Protein AF-A0A6G3X2K2-F1 (afdb_monomer_lite)

Structure (mmCIF, N/CA/C/O backbone):
data_AF-A0A6G3X2K2-F1
#
_entry.id   AF-A0A6G3X2K2-F1
#
loop_
_atom_site.group_PDB
_atom_site.id
_atom_site.type_symbol
_atom_site.label_atom_id
_atom_site.label_alt_id
_atom_site.label_comp_id
_atom_site.label_asym_id
_atom_site.label_entity_id
_atom_site.label_seq_id
_atom_site.pdbx_PDB_ins_code
_atom_site.Cartn_x
_atom_site.Cartn_y
_atom_site.Cartn_z
_atom_site.occupancy
_atom_site.B_iso_or_equiv
_atom_site.auth_seq_id
_atom_site.auth_comp_id
_atom_site.auth_asym_id
_atom_site.auth_atom_id
_atom_site.pdbx_PDB_model_num
ATOM 1 N N . MET A 1 1 ? -31.025 17.398 -4.394 1.00 49.03 1 MET A N 1
ATOM 2 C CA . MET A 1 1 ? -30.328 16.276 -5.044 1.00 49.03 1 MET A CA 1
ATOM 3 C C . MET A 1 1 ? -30.374 16.537 -6.529 1.00 49.03 1 MET A C 1
ATOM 5 O O . MET A 1 1 ? -31.456 16.545 -7.095 1.00 49.03 1 MET A O 1
ATOM 9 N N . THR A 1 2 ? -29.249 16.910 -7.125 1.00 55.94 2 THR A N 1
ATOM 10 C CA . THR A 1 2 ? -29.117 16.876 -8.582 1.00 55.94 2 THR A CA 1
ATOM 11 C C . THR A 1 2 ? -29.124 15.408 -8.987 1.00 55.94 2 THR A C 1
ATOM 13 O O . THR A 1 2 ? -28.297 14.660 -8.470 1.00 55.94 2 THR A O 1
ATOM 16 N N . ASP A 1 3 ? -30.061 15.002 -9.847 1.00 74.44 3 ASP A N 1
ATOM 17 C CA . ASP A 1 3 ? -30.094 13.667 -10.455 1.00 74.44 3 ASP A CA 1
ATOM 18 C C . ASP A 1 3 ? -28.882 13.525 -11.383 1.00 74.44 3 ASP A C 1
ATOM 20 O O . ASP A 1 3 ? -28.954 13.735 -12.595 1.00 74.44 3 ASP A O 1
ATOM 24 N N . LEU A 1 4 ? -27.720 13.269 -10.785 1.00 85.88 4 LEU A N 1
ATOM 25 C CA . LEU A 1 4 ? -26.527 12.882 -11.515 1.00 85.88 4 LEU A CA 1
ATOM 26 C C . LEU A 1 4 ? -26.752 11.465 -12.057 1.00 85.88 4 LEU A C 1
ATOM 28 O O . LEU A 1 4 ? -27.358 10.638 -11.375 1.00 85.88 4 LEU A O 1
ATOM 32 N N . PRO A 1 5 ? -26.253 11.148 -13.261 1.00 91.94 5 PRO A N 1
ATOM 33 C CA . PRO A 1 5 ? -26.408 9.817 -13.844 1.00 91.94 5 PRO A CA 1
ATOM 34 C C . PRO A 1 5 ? -25.529 8.749 -13.162 1.00 91.94 5 PRO A C 1
ATOM 36 O O . PRO A 1 5 ? -25.413 7.641 -13.678 1.00 91.94 5 PRO A O 1
ATOM 39 N N . TYR A 1 6 ? -24.884 9.074 -12.038 1.00 90.06 6 TYR A N 1
ATOM 40 C CA . TYR A 1 6 ? -23.955 8.217 -11.308 1.00 90.06 6 TYR A CA 1
ATOM 41 C C . TYR A 1 6 ? -24.095 8.400 -9.792 1.00 90.06 6 TYR A C 1
ATOM 43 O O . TYR A 1 6 ? -24.530 9.448 -9.312 1.00 90.06 6 TYR A O 1
ATOM 51 N N . THR A 1 7 ? -23.701 7.365 -9.050 1.00 94.00 7 THR A N 1
ATOM 52 C CA . THR A 1 7 ? -23.642 7.334 -7.583 1.00 94.00 7 THR A CA 1
ATOM 53 C C . THR A 1 7 ? -22.190 7.390 -7.107 1.00 94.00 7 THR A C 1
ATOM 55 O O . THR A 1 7 ? -21.280 7.025 -7.853 1.00 94.00 7 THR A O 1
ATOM 58 N N . ASP A 1 8 ? -21.963 7.790 -5.853 1.00 92.94 8 ASP A N 1
ATOM 59 C CA . ASP A 1 8 ? -20.621 7.776 -5.247 1.00 92.94 8 ASP A CA 1
ATOM 60 C C . ASP A 1 8 ? -20.020 6.364 -5.225 1.00 92.94 8 ASP A C 1
ATOM 62 O O . ASP A 1 8 ? -18.838 6.184 -5.504 1.00 92.94 8 ASP A O 1
ATOM 66 N N . GLU A 1 9 ? -20.847 5.347 -4.973 1.00 92.56 9 GLU A N 1
ATOM 67 C CA . GLU A 1 9 ? -20.457 3.937 -5.076 1.00 92.56 9 GLU A CA 1
ATOM 68 C C . GLU A 1 9 ? -19.975 3.586 -6.492 1.00 92.56 9 GLU A C 1
ATOM 70 O O . GLU A 1 9 ? -18.924 2.971 -6.651 1.00 92.56 9 GLU A O 1
ATOM 75 N N . GLY A 1 10 ? -20.692 4.039 -7.528 1.00 93.25 10 GLY A N 1
ATOM 76 C CA . GLY A 1 10 ? -20.297 3.831 -8.921 1.00 93.25 10 GLY A CA 1
ATOM 77 C C . GLY A 1 10 ? -18.974 4.517 -9.272 1.00 93.25 10 GLY A C 1
ATOM 78 O O . GLY A 1 10 ? -18.152 3.935 -9.978 1.00 93.25 10 GLY A O 1
ATOM 79 N N . LEU A 1 11 ? -18.735 5.721 -8.742 1.00 95.69 11 LEU A N 1
ATOM 80 C CA . LEU A 1 11 ? -17.462 6.429 -8.909 1.00 95.69 11 LEU A CA 1
ATOM 81 C C . LEU A 1 11 ? -16.306 5.691 -8.224 1.00 95.69 11 LEU A C 1
ATOM 83 O O . LEU A 1 11 ? -15.246 5.537 -8.828 1.00 95.69 11 LEU A O 1
ATOM 87 N N . ARG A 1 12 ? -16.506 5.207 -6.992 1.00 96.12 12 ARG A N 1
ATOM 88 C CA . ARG A 1 12 ? -15.494 4.439 -6.246 1.00 96.12 12 ARG A CA 1
ATOM 89 C C . ARG 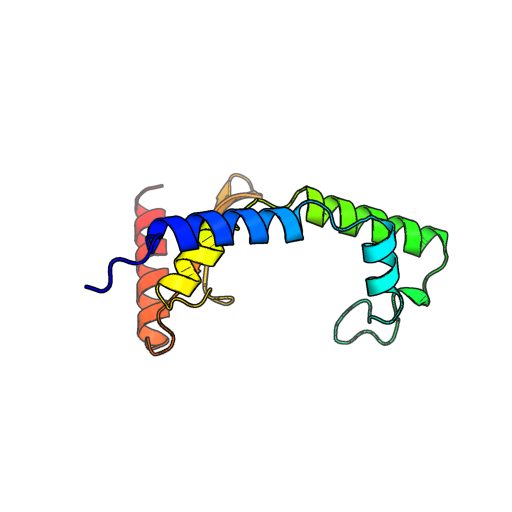A 1 12 ? -15.172 3.117 -6.946 1.00 96.12 12 ARG A C 1
ATOM 91 O O . ARG A 1 12 ? -14.000 2.796 -7.121 1.00 96.12 12 ARG A O 1
ATOM 98 N N . ALA A 1 13 ? -16.192 2.395 -7.409 1.00 93.81 13 ALA A N 1
ATOM 99 C CA . ALA A 1 13 ? -16.013 1.140 -8.136 1.00 93.81 13 ALA A CA 1
ATOM 100 C C . ALA A 1 13 ? -15.223 1.335 -9.442 1.00 93.81 13 ALA A C 1
ATOM 102 O O . ALA A 1 13 ? -14.296 0.576 -9.729 1.00 93.81 13 ALA A O 1
ATOM 103 N N . GLU A 1 14 ? -15.544 2.374 -10.219 1.00 96.19 14 GLU A N 1
ATOM 104 C CA . GLU A 1 14 ? -14.810 2.673 -11.452 1.00 96.19 14 GLU A CA 1
ATOM 105 C C . GLU A 1 14 ? -13.380 3.150 -11.161 1.00 96.19 14 GLU A C 1
ATOM 107 O O . GLU A 1 14 ? -12.448 2.719 -11.838 1.00 96.19 14 GLU A O 1
ATOM 112 N N . ALA A 1 15 ? -13.170 3.968 -10.126 1.00 93.69 15 ALA A N 1
ATOM 113 C CA . ALA A 1 15 ? -11.832 4.379 -9.706 1.00 93.69 15 ALA A CA 1
ATOM 114 C C . ALA A 1 15 ? -10.966 3.180 -9.286 1.00 93.69 15 ALA A C 1
ATOM 116 O O . ALA A 1 15 ? -9.815 3.089 -9.708 1.00 93.69 15 ALA A O 1
ATOM 117 N N . ALA A 1 16 ? -11.520 2.227 -8.531 1.00 93.81 16 ALA A N 1
ATOM 118 C CA . ALA A 1 16 ? -10.824 0.997 -8.154 1.00 93.81 16 ALA A CA 1
ATOM 119 C C . ALA A 1 16 ? -10.447 0.156 -9.382 1.00 93.81 16 ALA A C 1
ATOM 121 O O . ALA A 1 16 ? -9.319 -0.329 -9.476 1.00 93.81 16 ALA A O 1
ATOM 122 N N . ARG A 1 17 ? -11.361 0.031 -10.355 1.00 92.19 17 ARG A N 1
ATOM 123 C CA . ARG A 1 17 ? -11.099 -0.674 -11.617 1.00 92.19 17 ARG A CA 1
ATOM 124 C C . ARG A 1 17 ? -9.965 -0.019 -12.406 1.00 92.19 17 ARG A C 1
ATOM 126 O O . ARG A 1 17 ? -9.095 -0.722 -12.906 1.00 92.19 17 ARG A O 1
ATOM 133 N N . GLN A 1 18 ? -9.974 1.308 -12.520 1.00 91.38 18 GLN A N 1
ATOM 134 C CA . GLN A 1 18 ? -8.937 2.058 -13.232 1.00 91.38 18 GLN A CA 1
ATOM 135 C C . GLN A 1 18 ? -7.586 1.966 -12.519 1.00 91.38 18 GLN A C 1
ATOM 137 O O . GLN A 1 18 ? -6.581 1.700 -13.167 1.00 91.38 18 GLN A O 1
ATOM 142 N N . HIS A 1 19 ? -7.563 2.122 -11.192 1.00 89.50 19 HIS A N 1
ATOM 143 C CA . HIS A 1 19 ? -6.350 1.977 -10.387 1.00 89.50 19 HIS A CA 1
ATOM 144 C C . HIS A 1 19 ? -5.728 0.588 -10.565 1.00 89.50 19 HIS A C 1
ATOM 146 O O . HIS A 1 19 ? -4.542 0.492 -10.859 1.00 89.50 19 HIS A O 1
ATOM 152 N N . ARG A 1 20 ? -6.544 -0.472 -10.503 1.00 87.50 20 ARG A N 1
ATOM 153 C CA . ARG A 1 20 ? -6.112 -1.843 -10.794 1.00 87.50 20 ARG A CA 1
ATOM 154 C C . ARG A 1 20 ? -5.466 -1.944 -12.172 1.00 87.50 20 ARG A C 1
ATOM 156 O O . ARG A 1 20 ? -4.333 -2.399 -12.273 1.00 87.50 20 ARG A O 1
ATOM 163 N N . THR A 1 21 ? -6.151 -1.483 -13.221 1.00 85.56 21 THR A N 1
ATOM 164 C CA . THR A 1 21 ? -5.625 -1.541 -14.595 1.00 85.56 21 THR A CA 1
ATOM 165 C C . THR A 1 21 ? -4.297 -0.796 -14.741 1.00 85.56 21 THR A C 1
ATOM 167 O O . THR A 1 21 ? -3.420 -1.268 -15.454 1.00 85.56 21 THR A O 1
ATOM 170 N N . LEU A 1 22 ? -4.116 0.331 -14.046 1.00 80.38 22 LEU A N 1
ATOM 171 C CA . LEU A 1 22 ? -2.850 1.073 -14.040 1.00 80.38 22 LEU A CA 1
ATOM 172 C C . LEU A 1 22 ? -1.710 0.322 -13.330 1.00 80.38 22 LEU A C 1
ATOM 174 O O . LEU A 1 22 ? -0.549 0.625 -13.582 1.00 80.38 22 LEU A O 1
ATOM 178 N N . THR A 1 23 ? -2.027 -0.636 -12.456 1.00 79.00 23 THR A N 1
ATOM 179 C CA . THR A 1 23 ? -1.046 -1.436 -11.701 1.00 79.00 23 THR A CA 1
ATOM 180 C C . THR A 1 23 ? -0.825 -2.853 -12.241 1.00 79.00 23 THR A C 1
ATOM 182 O O . THR A 1 23 ? 0.173 -3.469 -11.888 1.00 79.00 23 THR A O 1
ATOM 185 N N . GLU A 1 24 ? -1.732 -3.380 -13.071 1.00 73.00 24 GLU A N 1
ATOM 186 C CA . GLU A 1 24 ? -1.706 -4.770 -13.565 1.00 73.00 24 GLU A CA 1
ATOM 187 C C . GLU A 1 24 ? -0.750 -5.008 -14.741 1.00 73.00 24 GLU A C 1
ATOM 189 O O . GLU A 1 24 ? -0.429 -6.160 -15.020 1.00 73.00 24 GLU A O 1
ATOM 194 N N . ASP A 1 25 ? -0.312 -3.959 -15.439 1.00 65.81 25 ASP A N 1
ATOM 195 C CA . ASP A 1 25 ? 0.548 -4.109 -16.620 1.00 65.81 25 ASP A CA 1
ATOM 196 C C . ASP A 1 25 ? 1.630 -3.020 -16.692 1.00 65.81 25 ASP A C 1
ATOM 198 O O . ASP A 1 25 ? 1.623 -2.180 -17.598 1.00 65.81 25 ASP A O 1
ATOM 202 N N . PRO A 1 26 ? 2.564 -2.970 -15.724 1.00 65.75 26 PRO A N 1
ATOM 203 C CA . PRO A 1 26 ? 3.815 -2.278 -15.960 1.00 65.75 26 PRO A CA 1
ATOM 204 C C . PRO A 1 26 ? 4.577 -3.114 -16.986 1.00 65.75 26 PRO A C 1
ATOM 206 O O . PRO A 1 26 ? 5.134 -4.164 -16.655 1.00 65.75 26 PRO A O 1
ATOM 209 N N . ASP A 1 27 ? 4.566 -2.685 -18.245 1.00 75.75 27 ASP A N 1
ATOM 210 C CA . ASP A 1 27 ? 5.292 -3.415 -19.271 1.00 75.75 27 ASP A CA 1
ATOM 211 C C . ASP A 1 27 ? 6.766 -3.560 -18.856 1.00 75.75 27 ASP A C 1
ATOM 213 O O . ASP A 1 27 ? 7.392 -2.659 -18.292 1.00 75.75 27 ASP A O 1
ATOM 217 N N . PHE A 1 28 ? 7.328 -4.753 -19.076 1.00 71.19 28 PHE A N 1
ATOM 218 C CA . PHE A 1 28 ? 8.701 -5.051 -18.659 1.00 71.19 28 PHE A CA 1
ATOM 219 C C . PHE A 1 28 ? 9.666 -3.966 -19.154 1.00 71.19 28 PHE A C 1
ATOM 221 O O . PHE A 1 28 ? 10.520 -3.512 -18.400 1.00 71.19 28 PHE A O 1
ATOM 228 N N . VAL A 1 29 ? 9.473 -3.502 -20.393 1.00 78.38 29 VAL A N 1
ATOM 229 C CA . VAL A 1 29 ? 10.257 -2.424 -21.005 1.00 78.38 29 VAL A CA 1
ATOM 230 C C . VAL A 1 29 ? 10.133 -1.117 -20.217 1.00 78.38 29 VAL A C 1
ATOM 232 O O . VAL A 1 29 ? 11.167 -0.549 -19.877 1.00 78.38 29 VAL A O 1
ATOM 235 N N . GLY A 1 30 ? 8.932 -0.675 -19.846 1.00 80.75 30 GLY A N 1
ATOM 236 C CA . GLY A 1 30 ? 8.716 0.554 -19.085 1.00 80.75 30 GLY A CA 1
ATOM 237 C C . GLY A 1 30 ? 9.218 0.484 -17.648 1.00 80.75 30 GLY A C 1
ATOM 238 O O . GLY A 1 30 ? 9.667 1.504 -17.128 1.00 80.75 30 GLY A O 1
ATOM 239 N N . VAL A 1 31 ? 9.239 -0.700 -17.018 1.00 82.94 31 VAL A N 1
ATOM 240 C CA . VAL A 1 31 ? 9.954 -0.893 -15.740 1.00 82.94 31 VAL A CA 1
ATOM 241 C C . VAL A 1 31 ? 11.441 -0.590 -15.925 1.00 82.94 31 VAL A C 1
ATOM 243 O O . VAL A 1 31 ? 12.014 0.159 -15.142 1.00 82.94 31 VAL A O 1
ATOM 246 N N . GLY A 1 32 ? 12.056 -1.119 -16.986 1.00 80.31 32 GLY A N 1
ATOM 247 C CA . GLY A 1 32 ? 13.455 -0.835 -17.309 1.00 80.31 32 GLY A CA 1
ATOM 248 C C . GLY A 1 32 ? 13.689 0.6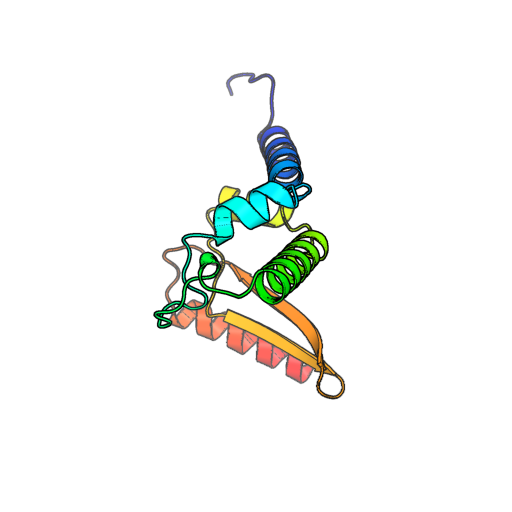44 -17.614 1.00 80.31 32 GLY A C 1
ATOM 249 O O . GLY A 1 32 ? 14.588 1.255 -17.053 1.00 80.31 32 GLY A O 1
ATOM 250 N N . GLU A 1 33 ? 12.866 1.262 -18.454 1.00 86.62 33 GLU A N 1
ATOM 251 C CA . GLU A 1 33 ? 13.026 2.682 -18.795 1.00 86.62 33 GLU A CA 1
ATOM 252 C C . GLU A 1 33 ? 12.937 3.601 -17.567 1.00 86.62 33 GLU A C 1
ATOM 254 O O . GLU A 1 33 ? 13.665 4.586 -17.494 1.00 86.62 33 GLU A O 1
ATOM 259 N N . GLN A 1 34 ? 12.104 3.266 -16.579 1.00 85.69 34 GLN A N 1
ATOM 260 C CA . GLN A 1 34 ? 11.981 4.036 -15.335 1.00 85.69 34 GLN A CA 1
ATOM 261 C C . GLN A 1 34 ? 13.111 3.770 -14.331 1.00 85.69 34 GLN A C 1
ATOM 263 O O . GLN A 1 34 ? 13.325 4.583 -13.439 1.00 85.69 34 GLN A O 1
ATOM 268 N N . MET A 1 35 ? 13.835 2.653 -14.449 1.00 91.81 35 MET A N 1
ATOM 269 C CA . MET A 1 35 ? 14.940 2.323 -13.545 1.00 91.81 35 MET A CA 1
ATOM 270 C C . MET A 1 35 ? 16.232 3.056 -13.898 1.00 91.81 35 MET A C 1
ATOM 272 O O . MET A 1 35 ? 16.988 3.401 -12.996 1.00 91.81 35 MET A O 1
ATOM 276 N N . VAL A 1 36 ? 16.518 3.247 -15.188 1.00 91.00 36 VAL A N 1
ATOM 277 C CA . VAL A 1 36 ? 17.875 3.535 -15.690 1.00 91.00 36 VAL A CA 1
ATOM 278 C C . VAL A 1 36 ? 18.567 4.724 -15.009 1.00 91.00 36 VAL A C 1
ATOM 280 O O . VAL A 1 36 ? 19.747 4.623 -14.669 1.00 91.00 36 VAL A O 1
ATOM 283 N N . ASP A 1 37 ? 17.826 5.801 -14.749 1.00 90.44 37 ASP A N 1
ATOM 284 C CA . ASP A 1 37 ? 18.344 7.049 -14.173 1.00 90.44 37 ASP A CA 1
ATOM 285 C C . ASP A 1 37 ? 18.161 7.138 -12.645 1.00 90.44 37 ASP A C 1
ATOM 287 O O . ASP A 1 37 ? 18.528 8.142 -12.030 1.00 90.44 37 ASP A O 1
ATOM 291 N N . GLU A 1 38 ? 17.602 6.099 -12.023 1.00 93.62 38 GLU A N 1
ATOM 292 C CA . GLU A 1 38 ? 17.315 6.064 -10.592 1.00 93.62 38 GLU A CA 1
ATOM 293 C C . GLU A 1 38 ? 18.465 5.444 -9.790 1.00 93.62 38 GLU A C 1
ATOM 295 O O . GLU A 1 38 ? 19.150 4.508 -10.221 1.00 93.62 38 GLU A O 1
ATOM 300 N N . ALA A 1 39 ? 18.653 5.946 -8.570 1.00 93.69 39 ALA A N 1
ATOM 301 C CA . ALA A 1 39 ? 19.621 5.390 -7.634 1.00 93.69 39 ALA A CA 1
ATOM 302 C C . ALA A 1 39 ? 19.156 4.017 -7.118 1.00 93.69 39 ALA A C 1
ATOM 304 O O . ALA A 1 39 ? 17.976 3.812 -6.825 1.00 93.69 39 ALA A O 1
ATOM 305 N N . ILE A 1 40 ? 20.093 3.080 -6.925 1.00 93.25 40 ILE A N 1
ATOM 306 C CA . ILE A 1 40 ? 19.777 1.734 -6.401 1.00 93.25 40 ILE A CA 1
ATOM 307 C C . ILE A 1 40 ? 19.180 1.800 -4.987 1.00 93.25 40 ILE A C 1
ATOM 309 O O . ILE A 1 40 ? 18.323 0.997 -4.616 1.00 93.25 40 ILE A O 1
ATOM 313 N N . ALA A 1 41 ? 19.635 2.759 -4.184 1.00 90.62 41 ALA A N 1
ATOM 314 C CA . ALA A 1 41 ? 19.088 3.062 -2.869 1.00 90.62 41 ALA A CA 1
ATOM 315 C C . ALA A 1 41 ? 19.235 4.567 -2.585 1.00 90.62 41 ALA A C 1
ATOM 317 O O . ALA A 1 41 ? 20.112 5.194 -3.180 1.00 90.62 41 ALA A O 1
ATOM 318 N N . PRO A 1 42 ? 18.452 5.144 -1.653 1.00 83.88 42 PRO A N 1
ATOM 319 C CA . PRO A 1 42 ? 18.432 6.591 -1.402 1.00 83.88 42 PRO A CA 1
ATOM 320 C C . PRO A 1 42 ? 19.803 7.229 -1.122 1.00 83.88 42 PRO A C 1
ATOM 322 O O . PRO A 1 42 ? 20.049 8.356 -1.536 1.00 83.88 42 PRO A O 1
ATOM 325 N N . ASP A 1 43 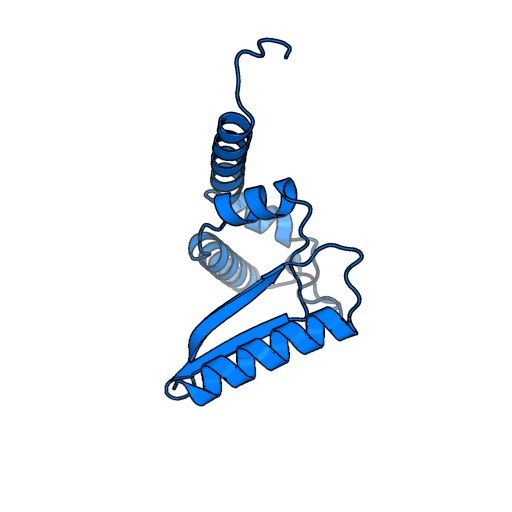? 20.706 6.492 -0.469 1.00 87.94 43 ASP A N 1
ATOM 326 C CA . ASP A 1 43 ? 22.063 6.951 -0.133 1.00 87.94 43 ASP A CA 1
ATOM 327 C C . ASP A 1 43 ? 23.149 6.316 -1.026 1.00 87.94 43 ASP A C 1
ATOM 329 O O . ASP A 1 43 ? 24.347 6.395 -0.734 1.00 87.94 43 ASP A O 1
ATOM 333 N N . CYS A 1 44 ? 22.750 5.632 -2.101 1.00 86.00 44 CYS A N 1
ATOM 334 C CA . CYS A 1 44 ? 23.670 5.000 -3.034 1.00 86.00 44 CYS A CA 1
ATOM 335 C C . CYS A 1 44 ? 24.046 5.973 -4.153 1.00 86.00 44 CYS A C 1
ATOM 337 O O . CYS A 1 44 ? 23.187 6.593 -4.767 1.00 86.00 44 CYS A O 1
ATOM 339 N N . VAL A 1 45 ? 25.342 6.069 -4.453 1.00 89.56 45 VAL A N 1
ATOM 340 C CA . VAL A 1 45 ? 25.834 6.843 -5.607 1.00 89.56 45 VAL A CA 1
ATOM 341 C C . VAL A 1 45 ? 25.643 6.075 -6.920 1.00 89.56 45 VAL A C 1
ATOM 343 O O . VAL A 1 45 ? 25.659 6.677 -7.986 1.00 89.56 45 VAL A O 1
ATOM 346 N N . GLN A 1 46 ? 25.494 4.750 -6.850 1.00 94.31 46 GLN A N 1
ATOM 347 C CA . GLN A 1 46 ? 25.347 3.895 -8.021 1.00 94.31 46 GLN A CA 1
ATOM 348 C C . GLN A 1 46 ? 23.902 3.928 -8.529 1.00 94.31 46 GLN A C 1
ATOM 350 O O . GLN A 1 46 ? 22.969 3.655 -7.764 1.00 94.31 46 GLN A O 1
ATOM 355 N N . MET A 1 47 ? 23.737 4.226 -9.817 1.00 94.81 47 MET A N 1
ATOM 356 C CA . MET A 1 47 ? 22.445 4.161 -10.498 1.00 94.81 47 MET A CA 1
ATOM 357 C C . MET A 1 47 ? 22.174 2.746 -11.002 1.00 94.81 47 MET A C 1
ATOM 359 O O . MET A 1 47 ? 23.104 1.956 -11.200 1.00 94.81 47 MET A O 1
ATOM 363 N N . TRP A 1 48 ? 20.910 2.414 -11.263 1.00 95.44 48 TRP A N 1
ATOM 364 C CA . TRP A 1 48 ? 20.584 1.141 -11.909 1.00 95.44 48 TRP A CA 1
ATOM 365 C C . TRP A 1 48 ? 21.241 1.029 -13.287 1.00 95.44 48 TRP A C 1
ATOM 367 O O . TRP A 1 48 ? 21.815 -0.013 -13.589 1.00 95.44 48 TRP A O 1
ATOM 377 N N . GLY A 1 49 ? 21.237 2.102 -14.087 1.00 93.12 49 GLY A N 1
ATOM 378 C CA . GLY A 1 49 ? 21.854 2.127 -15.418 1.00 93.12 49 GLY A CA 1
ATOM 379 C C . GLY A 1 49 ? 23.378 1.951 -15.434 1.00 93.12 49 GLY A C 1
ATOM 380 O O . GLY A 1 49 ? 23.943 1.668 -16.488 1.00 93.12 49 GLY A O 1
ATOM 381 N N . ASP A 1 50 ? 24.046 2.071 -14.280 1.00 95.00 50 ASP A N 1
ATOM 382 C CA . ASP A 1 50 ? 25.490 1.834 -14.146 1.00 95.00 50 ASP A CA 1
ATOM 383 C C . ASP A 1 50 ? 25.838 0.347 -13.945 1.00 95.00 50 ASP A C 1
ATOM 385 O O . ASP A 1 50 ? 27.018 -0.019 -13.888 1.00 95.00 50 ASP A O 1
ATOM 389 N N . LEU A 1 51 ? 24.837 -0.522 -13.773 1.00 95.06 51 LEU A N 1
ATOM 390 C CA . LEU A 1 51 ? 25.054 -1.955 -13.609 1.00 95.06 51 LEU A CA 1
ATOM 391 C C . LEU A 1 51 ? 25.478 -2.615 -14.931 1.00 95.06 51 LEU A C 1
ATOM 393 O O . LEU A 1 51 ? 25.071 -2.182 -16.010 1.00 95.06 51 LEU A O 1
ATOM 397 N N . PRO A 1 52 ? 26.260 -3.709 -14.874 1.00 96.44 52 PRO A N 1
ATOM 398 C CA . PRO A 1 52 ? 26.422 -4.595 -16.021 1.00 96.44 52 PRO A CA 1
ATOM 399 C C . PRO A 1 52 ? 25.061 -5.053 -16.567 1.00 96.44 52 PRO A C 1
ATOM 401 O O . PRO A 1 52 ? 24.149 -5.318 -15.789 1.00 96.44 52 PRO A O 1
ATOM 404 N N . GLU A 1 53 ? 24.949 -5.204 -17.889 1.00 94.19 53 GLU A N 1
ATOM 405 C CA . GLU A 1 53 ? 23.697 -5.565 -18.584 1.00 94.19 53 GLU A CA 1
ATOM 406 C C . GLU A 1 53 ? 23.011 -6.801 -17.970 1.00 94.19 53 GLU A C 1
ATOM 408 O O . GLU A 1 53 ? 21.826 -6.759 -17.656 1.00 94.19 53 GLU A O 1
ATOM 413 N N . ASP A 1 54 ? 23.772 -7.863 -17.681 1.00 96.00 54 ASP A N 1
ATOM 414 C CA . ASP A 1 54 ? 23.239 -9.083 -17.054 1.00 96.00 54 ASP A CA 1
ATOM 415 C C . ASP A 1 54 ? 22.669 -8.839 -15.638 1.00 96.00 54 ASP A C 1
ATOM 417 O O . ASP A 1 54 ? 21.658 -9.440 -15.248 1.00 96.00 54 ASP A O 1
ATOM 421 N N . ASP A 1 55 ? 23.310 -7.964 -14.854 1.00 95.50 55 ASP A N 1
ATOM 422 C CA . ASP A 1 55 ? 22.874 -7.613 -13.497 1.00 95.50 55 ASP A CA 1
ATOM 423 C C . ASP A 1 55 ? 21.632 -6.714 -13.543 1.00 95.50 55 ASP A C 1
ATOM 425 O O . ASP A 1 55 ? 20.695 -6.911 -12.761 1.00 95.50 55 ASP A O 1
ATOM 429 N N . TYR A 1 56 ? 21.600 -5.777 -14.493 1.00 94.81 56 TYR A N 1
ATOM 430 C CA . TYR A 1 56 ? 20.463 -4.905 -14.763 1.00 94.81 56 TYR A CA 1
ATOM 431 C C . TYR A 1 56 ? 19.217 -5.703 -15.164 1.00 94.81 56 TYR A C 1
ATOM 433 O O . TYR A 1 56 ? 18.182 -5.606 -14.501 1.00 94.81 56 TYR A O 1
ATOM 441 N N . ASP A 1 57 ? 19.337 -6.575 -16.167 1.00 92.94 57 ASP A N 1
ATOM 442 C CA . ASP A 1 57 ? 18.254 -7.446 -16.638 1.00 92.94 57 ASP A CA 1
ATOM 443 C C . ASP A 1 57 ? 17.716 -8.339 -15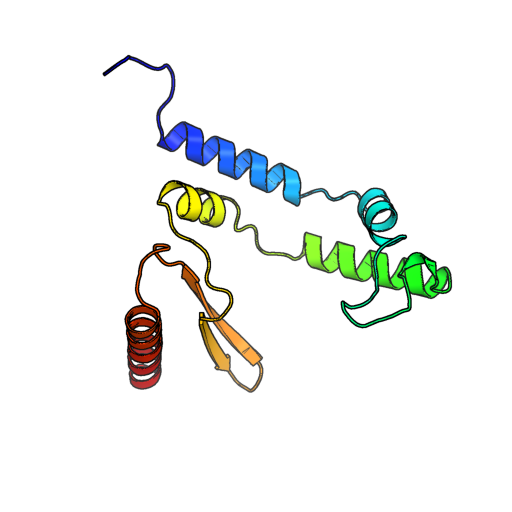.514 1.00 92.94 57 ASP A C 1
ATOM 445 O O . ASP A 1 57 ? 16.509 -8.578 -15.381 1.00 92.94 57 ASP A O 1
ATOM 449 N N . THR A 1 58 ? 18.619 -8.847 -14.673 1.00 95.06 58 THR A N 1
ATOM 450 C CA . THR A 1 58 ? 18.253 -9.663 -13.514 1.00 95.06 58 THR A CA 1
ATOM 451 C C . THR A 1 58 ? 17.474 -8.849 -12.481 1.00 95.06 58 THR A C 1
ATOM 453 O O . THR A 1 58 ? 16.492 -9.352 -11.924 1.00 95.06 58 THR A O 1
ATOM 456 N N . ALA A 1 59 ? 17.890 -7.612 -12.206 1.00 94.31 59 ALA A N 1
ATOM 457 C CA . ALA A 1 59 ? 17.189 -6.718 -11.291 1.00 94.31 59 ALA A CA 1
ATOM 458 C C . ALA A 1 59 ? 15.804 -6.336 -11.829 1.00 94.31 59 ALA A C 1
ATOM 460 O O . ALA A 1 59 ? 14.815 -6.496 -11.115 1.00 94.31 59 ALA A O 1
ATOM 461 N N . GLN A 1 60 ? 15.717 -5.936 -13.098 1.00 93.25 60 GLN A N 1
ATOM 462 C CA . GLN A 1 60 ? 14.471 -5.566 -13.768 1.00 93.25 60 GLN A CA 1
ATOM 463 C C . GLN A 1 60 ? 13.439 -6.696 -13.710 1.00 93.25 60 GLN A C 1
ATOM 465 O O . GLN A 1 60 ? 12.289 -6.461 -13.343 1.00 93.25 60 GLN A O 1
ATOM 470 N N . ARG A 1 61 ? 13.846 -7.945 -13.984 1.00 91.69 61 ARG A N 1
ATOM 471 C CA . ARG A 1 61 ? 12.956 -9.116 -13.861 1.00 91.69 61 ARG A CA 1
ATOM 472 C C . ARG A 1 61 ? 12.448 -9.304 -12.439 1.00 91.69 61 ARG A C 1
ATOM 474 O O . ARG A 1 61 ? 11.255 -9.490 -12.248 1.00 91.69 61 ARG A O 1
ATOM 481 N N . LYS A 1 62 ? 13.327 -9.208 -11.438 1.00 93.81 62 LYS A N 1
ATOM 482 C CA . LYS A 1 62 ? 12.925 -9.343 -10.029 1.00 93.81 62 LYS A CA 1
ATOM 483 C C . LYS A 1 62 ? 11.950 -8.250 -9.603 1.00 93.81 62 LYS A C 1
ATOM 485 O O . LYS A 1 62 ? 11.005 -8.542 -8.881 1.00 93.81 62 LYS A O 1
ATOM 490 N N . ILE A 1 63 ? 12.173 -7.010 -10.032 1.00 91.75 63 ILE A N 1
ATOM 491 C CA . ILE A 1 63 ? 11.281 -5.884 -9.730 1.00 91.75 63 ILE A CA 1
ATOM 492 C C . ILE A 1 63 ? 9.929 -6.086 -10.414 1.00 91.75 63 ILE A C 1
ATOM 494 O O . ILE A 1 63 ? 8.894 -5.990 -9.762 1.00 91.75 63 ILE A O 1
ATOM 498 N N . HIS A 1 64 ? 9.929 -6.453 -11.693 1.00 88.31 64 HIS A N 1
ATOM 499 C CA . HIS A 1 64 ? 8.713 -6.787 -12.428 1.00 88.31 64 HIS A CA 1
ATOM 500 C C . HIS A 1 64 ? 7.935 -7.945 -11.773 1.00 88.31 64 HIS A C 1
ATOM 502 O O . HIS A 1 64 ? 6.717 -7.868 -11.626 1.00 88.31 64 HIS A O 1
ATOM 508 N N . ASP A 1 65 ? 8.620 -8.992 -11.305 1.00 89.00 65 ASP A N 1
ATOM 509 C CA . ASP A 1 65 ? 7.994 -10.110 -10.590 1.00 89.00 65 ASP A CA 1
ATOM 510 C C . ASP A 1 65 ? 7.402 -9.677 -9.238 1.00 89.00 65 ASP A C 1
ATOM 512 O O . ASP A 1 65 ? 6.326 -10.141 -8.861 1.00 89.00 65 ASP A O 1
ATOM 516 N N . LEU A 1 66 ? 8.067 -8.766 -8.515 1.00 91.19 66 LEU A N 1
ATOM 517 C CA . LEU A 1 66 ? 7.534 -8.187 -7.277 1.00 91.19 66 LEU A CA 1
ATOM 518 C C . LEU A 1 66 ? 6.254 -7.386 -7.530 1.00 91.19 66 LEU A C 1
ATOM 520 O O . LEU A 1 66 ? 5.320 -7.491 -6.737 1.00 91.19 66 LEU A O 1
ATOM 524 N N . ILE A 1 67 ? 6.197 -6.616 -8.620 1.00 87.19 67 ILE A N 1
ATOM 525 C CA . ILE A 1 67 ? 5.006 -5.833 -8.965 1.00 87.19 67 ILE A CA 1
ATOM 526 C C . ILE A 1 67 ? 3.853 -6.760 -9.367 1.00 87.19 67 ILE A C 1
ATOM 528 O O . ILE A 1 67 ? 2.762 -6.642 -8.818 1.00 87.19 67 ILE A O 1
ATOM 532 N N . ASN A 1 68 ? 4.101 -7.746 -10.234 1.00 84.94 68 ASN A N 1
ATOM 533 C CA . ASN A 1 68 ? 3.076 -8.717 -10.638 1.00 84.94 68 ASN A CA 1
ATOM 534 C C . ASN A 1 68 ? 2.585 -9.604 -9.486 1.00 84.94 68 ASN A C 1
ATOM 536 O O . ASN A 1 68 ? 1.455 -10.089 -9.506 1.00 84.94 68 ASN A O 1
ATOM 540 N N . GLY A 1 69 ? 3.441 -9.858 -8.495 1.00 85.56 69 GLY A N 1
ATOM 541 C CA . GLY A 1 69 ? 3.093 -10.619 -7.299 1.00 85.56 69 GLY A CA 1
ATOM 542 C C . GLY A 1 69 ? 2.405 -9.796 -6.207 1.00 85.56 69 GLY A C 1
ATOM 543 O O . GLY A 1 69 ? 1.980 -10.374 -5.203 1.00 85.56 69 GLY A O 1
ATOM 544 N N . ALA A 1 70 ? 2.314 -8.471 -6.355 1.00 88.94 70 ALA A N 1
ATOM 545 C CA . ALA A 1 70 ? 1.694 -7.611 -5.359 1.00 88.94 70 ALA A CA 1
ATOM 546 C C . ALA A 1 70 ? 0.186 -7.886 -5.253 1.00 88.94 70 ALA A C 1
ATOM 548 O O . ALA A 1 70 ? -0.501 -8.157 -6.236 1.00 88.94 70 ALA A O 1
ATOM 549 N N . ALA A 1 71 ? -0.346 -7.816 -4.031 1.00 89.06 71 ALA A N 1
ATOM 550 C CA . ALA A 1 71 ? -1.779 -7.955 -3.817 1.00 89.06 71 ALA A CA 1
ATOM 551 C C . ALA A 1 71 ? -2.523 -6.761 -4.431 1.00 89.06 71 ALA A C 1
ATOM 553 O O . ALA A 1 71 ? -2.163 -5.610 -4.177 1.00 89.06 71 ALA A O 1
ATOM 554 N N . ASP A 1 72 ? -3.602 -7.029 -5.169 1.00 91.00 72 ASP A N 1
ATOM 555 C CA . ASP A 1 72 ? -4.502 -5.970 -5.614 1.00 91.00 72 ASP A CA 1
ATOM 556 C C . ASP A 1 72 ? -5.257 -5.386 -4.414 1.00 91.00 72 ASP A C 1
ATOM 558 O O . ASP A 1 72 ? -6.196 -5.979 -3.880 1.00 91.00 72 ASP A O 1
ATOM 562 N N . VAL A 1 73 ? -4.827 -4.198 -3.999 1.00 91.75 73 VAL A N 1
ATOM 563 C CA . VAL A 1 73 ? -5.449 -3.403 -2.936 1.00 91.75 73 VAL A CA 1
ATOM 564 C C . VAL A 1 73 ? -6.169 -2.173 -3.488 1.00 91.75 73 VAL A C 1
ATOM 566 O O . VAL A 1 73 ? -6.495 -1.268 -2.724 1.00 91.75 73 VAL A O 1
ATOM 569 N N . SER A 1 74 ? -6.436 -2.114 -4.795 1.00 92.75 74 SER A N 1
ATOM 570 C CA . SER A 1 74 ? -6.952 -0.913 -5.470 1.00 92.75 74 SER A CA 1
ATOM 571 C C . SER A 1 74 ? -8.282 -0.430 -4.894 1.00 92.75 74 SER A C 1
ATOM 573 O O . SER A 1 74 ? -8.450 0.757 -4.628 1.00 92.75 74 SER A O 1
ATOM 575 N N . GLU A 1 75 ? -9.219 -1.347 -4.639 1.00 93.62 75 GLU A N 1
ATOM 576 C CA . GLU A 1 75 ? -10.497 -1.009 -4.001 1.00 93.62 75 GLU A CA 1
ATOM 577 C C . GLU A 1 75 ? -10.294 -0.460 -2.586 1.00 93.62 75 GLU A C 1
ATOM 579 O O . GLU A 1 75 ? -10.901 0.544 -2.210 1.00 93.62 75 GLU A O 1
ATOM 584 N N . TRP A 1 76 ? -9.403 -1.080 -1.810 1.00 93.19 76 TRP A N 1
ATOM 585 C CA . TRP A 1 76 ? -9.117 -0.632 -0.453 1.00 93.19 76 TRP A CA 1
ATOM 586 C C . TRP A 1 76 ? -8.463 0.752 -0.447 1.00 93.19 76 TRP A C 1
ATOM 588 O O . TRP A 1 76 ? -8.922 1.635 0.274 1.00 93.19 76 TRP A O 1
ATOM 598 N N . ALA A 1 77 ? -7.461 0.974 -1.298 1.00 92.88 77 ALA A N 1
ATOM 599 C CA . ALA A 1 77 ? -6.771 2.252 -1.439 1.00 92.88 77 ALA A CA 1
ATOM 600 C C . ALA A 1 77 ? -7.729 3.385 -1.845 1.00 92.88 77 ALA A C 1
ATOM 602 O O . ALA A 1 77 ? -7.706 4.460 -1.242 1.00 92.88 77 ALA A O 1
ATOM 603 N N . VAL A 1 78 ? -8.615 3.132 -2.815 1.00 95.44 78 VAL A N 1
ATOM 604 C CA . VAL A 1 78 ? -9.626 4.108 -3.251 1.00 95.44 78 VAL A CA 1
ATOM 605 C C . VAL A 1 78 ? -10.613 4.420 -2.131 1.00 95.44 78 VAL A C 1
ATOM 607 O O . VAL A 1 78 ? -10.903 5.592 -1.891 1.00 95.44 78 VAL A O 1
ATOM 610 N N . ASN A 1 79 ? -11.108 3.403 -1.423 1.00 95.56 79 ASN A N 1
ATOM 611 C CA . ASN A 1 79 ? -12.049 3.609 -0.325 1.00 95.56 79 ASN A CA 1
ATOM 612 C C . ASN A 1 79 ? -11.414 4.378 0.843 1.00 95.56 79 ASN A C 1
ATOM 614 O O . ASN A 1 79 ? -12.036 5.309 1.347 1.00 95.56 79 ASN A O 1
ATOM 618 N N . LEU A 1 80 ? -10.164 4.073 1.215 1.00 94.81 80 LEU A N 1
ATOM 619 C CA . LEU A 1 80 ? -9.431 4.817 2.248 1.00 94.81 80 LEU A CA 1
ATOM 620 C C . LEU A 1 80 ? -9.334 6.309 1.910 1.00 94.81 80 LEU A C 1
ATOM 622 O O . LEU A 1 80 ? -9.700 7.150 2.731 1.00 94.81 80 LEU A O 1
ATOM 626 N N . GLY A 1 81 ? -8.900 6.639 0.690 1.00 93.88 81 GLY A N 1
ATOM 627 C CA . GLY A 1 81 ? -8.794 8.030 0.248 1.00 93.88 81 GLY A CA 1
ATOM 628 C C . GLY A 1 81 ? -10.151 8.732 0.154 1.00 93.88 81 GLY A C 1
ATOM 629 O O . GLY A 1 81 ? -10.275 9.891 0.549 1.00 93.88 81 GLY A O 1
ATOM 630 N N . ALA A 1 82 ? -11.187 8.031 -0.316 1.00 94.88 82 ALA A N 1
ATOM 631 C CA . ALA A 1 82 ? -12.544 8.570 -0.404 1.00 94.88 82 ALA A CA 1
ATOM 632 C C . ALA A 1 82 ? -13.166 8.862 0.972 1.00 94.88 82 ALA A C 1
ATOM 634 O O . ALA A 1 82 ? -14.019 9.745 1.077 1.00 94.88 82 ALA A O 1
ATOM 635 N N . ASP A 1 83 ? -12.728 8.152 2.010 1.00 95.56 83 ASP A N 1
ATOM 636 C CA . ASP A 1 83 ? -13.139 8.371 3.397 1.00 95.56 83 ASP A CA 1
ATOM 637 C C . ASP A 1 83 ? -12.208 9.360 4.136 1.00 95.56 83 ASP A C 1
ATOM 639 O O . ASP A 1 83 ? -12.396 9.629 5.321 1.00 95.56 83 ASP A O 1
ATOM 643 N N . GLY A 1 84 ? -11.221 9.939 3.438 1.00 96.12 84 GLY A N 1
ATOM 644 C CA . GLY A 1 84 ? -10.286 10.928 3.983 1.00 96.12 84 GLY A CA 1
ATOM 645 C C . GLY A 1 84 ? -9.196 10.341 4.881 1.00 96.12 84 GLY A C 1
ATOM 646 O O . GLY A 1 84 ? -8.520 11.090 5.582 1.00 96.12 84 GLY A O 1
ATOM 647 N N . LEU A 1 85 ? -9.015 9.020 4.873 1.00 97.25 85 LEU A N 1
ATOM 648 C CA . LEU A 1 85 ? -8.005 8.333 5.670 1.00 97.25 85 LEU A CA 1
ATOM 649 C C . LEU A 1 85 ? -6.659 8.295 4.940 1.00 97.25 85 LEU A C 1
ATOM 651 O O . LEU A 1 85 ? -6.587 8.115 3.724 1.00 97.25 85 LEU A O 1
ATOM 655 N N . GLN A 1 86 ? -5.576 8.405 5.704 1.00 95.25 86 GLN A N 1
ATOM 656 C CA . GLN A 1 86 ? -4.205 8.284 5.219 1.00 95.25 86 GLN A CA 1
ATOM 657 C C . GLN A 1 86 ? -3.566 6.995 5.740 1.00 95.25 86 GLN A C 1
ATOM 659 O O . GLN A 1 86 ? -3.566 6.775 6.956 1.00 95.25 86 GLN A O 1
ATOM 664 N N . PRO A 1 87 ? -3.010 6.142 4.858 1.00 95.38 87 PRO A N 1
ATOM 665 C CA . PRO A 1 87 ? -2.231 4.983 5.274 1.00 95.38 87 PRO A CA 1
ATOM 666 C C . PRO A 1 87 ? -1.081 5.389 6.198 1.00 95.38 87 PRO A C 1
ATOM 668 O O . PRO A 1 87 ? -0.367 6.357 5.933 1.00 95.38 87 PRO A O 1
ATOM 671 N N . SER A 1 88 ? -0.887 4.639 7.278 1.00 95.00 88 SER A N 1
ATOM 672 C CA . SER A 1 88 ? 0.242 4.831 8.176 1.00 95.00 88 SER A CA 1
ATOM 673 C C . SER A 1 88 ? 1.419 3.957 7.762 1.00 95.00 88 SER A C 1
ATOM 675 O O . SER A 1 88 ? 1.288 2.741 7.640 1.00 95.00 88 SER A O 1
ATOM 677 N N . ASN A 1 89 ? 2.587 4.581 7.614 1.00 89.19 89 ASN A N 1
ATOM 678 C CA . ASN A 1 89 ? 3.844 3.877 7.346 1.00 89.19 89 ASN A CA 1
ATOM 679 C C . ASN A 1 89 ? 4.538 3.394 8.629 1.00 89.19 89 ASN A C 1
ATOM 681 O O . ASN A 1 89 ? 5.417 2.540 8.568 1.00 89.19 89 ASN A O 1
ATOM 685 N N . GLU A 1 90 ? 4.152 3.941 9.783 1.00 92.81 90 GLU A N 1
ATOM 686 C CA . GLU A 1 90 ? 4.784 3.658 11.078 1.00 92.81 90 GLU A CA 1
ATOM 687 C C . GLU A 1 90 ? 4.040 2.573 11.864 1.00 92.81 90 GLU A C 1
ATOM 689 O O . GLU A 1 90 ? 4.635 1.873 12.680 1.00 92.81 90 GLU A O 1
ATOM 694 N N . HIS A 1 91 ? 2.744 2.399 11.594 1.00 95.56 91 HIS A N 1
ATOM 695 C CA . HIS A 1 91 ? 1.888 1.497 12.351 1.00 95.56 91 HIS A CA 1
ATOM 696 C C . HIS A 1 91 ? 1.523 0.263 11.530 1.00 95.56 91 HIS A C 1
ATOM 698 O O . HIS A 1 91 ? 0.766 0.331 10.558 1.00 95.56 91 HIS A O 1
ATOM 704 N N . ALA A 1 92 ? 2.009 -0.890 11.978 1.00 96.06 92 ALA A N 1
ATOM 705 C CA . ALA A 1 92 ? 1.558 -2.190 11.513 1.00 96.06 92 ALA A CA 1
ATOM 706 C C . ALA A 1 92 ? 1.701 -3.226 12.631 1.00 96.06 92 ALA A C 1
ATOM 708 O O . ALA A 1 92 ? 2.662 -3.198 13.397 1.00 96.06 92 ALA A O 1
ATOM 709 N N . ILE A 1 93 ? 0.772 -4.179 12.690 1.00 95.50 93 ILE A N 1
ATOM 710 C CA . ILE A 1 93 ? 0.911 -5.373 13.531 1.00 95.50 93 ILE A CA 1
ATOM 711 C C . ILE A 1 93 ? 1.268 -6.530 12.610 1.00 95.50 93 ILE A C 1
ATOM 713 O O . ILE A 1 93 ? 0.539 -6.814 11.661 1.00 95.50 93 ILE A O 1
ATOM 717 N N . THR A 1 94 ? 2.382 -7.203 12.884 1.00 94.56 94 THR A N 1
ATOM 718 C CA . THR A 1 94 ? 2.746 -8.453 12.208 1.00 94.56 94 THR A CA 1
ATOM 719 C C . THR A 1 94 ? 2.578 -9.601 13.193 1.00 94.56 94 THR A C 1
ATOM 721 O O . THR A 1 94 ? 3.114 -9.555 14.296 1.00 94.56 94 THR A O 1
ATOM 724 N N . ILE A 1 95 ? 1.805 -10.608 12.797 1.00 94.19 95 ILE A N 1
ATOM 725 C CA . ILE A 1 95 ? 1.621 -11.845 13.551 1.00 94.19 95 ILE A CA 1
ATOM 726 C C . ILE A 1 95 ? 2.544 -12.884 12.924 1.00 94.19 95 ILE A C 1
ATOM 728 O O . ILE A 1 95 ? 2.397 -13.212 11.743 1.00 94.19 95 ILE A O 1
ATOM 732 N N . ASP A 1 96 ? 3.472 -13.404 13.720 1.00 92.50 96 ASP A N 1
ATOM 733 C CA . ASP A 1 96 ? 4.470 -14.372 13.275 1.00 92.50 96 ASP A CA 1
ATOM 734 C C . ASP A 1 96 ? 4.084 -15.808 13.647 1.00 92.50 96 ASP A C 1
ATOM 736 O O . ASP A 1 96 ? 3.626 -16.094 14.753 1.00 92.50 96 ASP A O 1
ATOM 740 N N . GLY A 1 97 ? 4.332 -16.738 12.725 1.00 89.12 97 GLY A N 1
ATOM 741 C CA . GLY A 1 97 ? 4.229 -18.178 12.930 1.00 89.12 97 GLY A CA 1
ATOM 742 C C . GLY A 1 97 ? 5.517 -18.866 12.484 1.00 89.12 97 GLY A C 1
ATOM 743 O O . GLY A 1 97 ? 5.842 -18.881 11.301 1.00 89.12 97 GLY A O 1
ATOM 744 N N . ASN A 1 98 ? 6.259 -19.458 13.427 1.00 88.69 98 ASN A N 1
ATOM 745 C CA . ASN A 1 98 ? 7.527 -20.164 13.170 1.00 88.69 98 ASN A CA 1
ATOM 746 C C . ASN A 1 98 ? 8.601 -19.321 12.449 1.00 88.69 98 ASN A C 1
ATOM 748 O O . ASN A 1 98 ? 9.332 -19.830 11.602 1.00 88.69 98 ASN A O 1
ATOM 752 N N . GLY A 1 99 ? 8.714 -18.037 12.799 1.00 88.56 99 GLY A N 1
ATOM 753 C CA . GLY A 1 99 ? 9.731 -17.139 12.239 1.00 88.56 99 GLY A CA 1
ATOM 754 C C . GLY A 1 99 ? 9.382 -16.550 10.870 1.00 88.56 99 GLY A C 1
ATOM 755 O O . GLY A 1 99 ? 10.248 -15.944 10.244 1.00 88.56 99 GLY A O 1
ATOM 756 N N . ALA A 1 100 ? 8.138 -16.714 10.409 1.00 91.38 100 ALA A N 1
ATOM 757 C CA . ALA A 1 100 ? 7.615 -16.056 9.219 1.00 91.38 100 ALA A CA 1
ATOM 758 C C . ALA A 1 100 ? 6.288 -15.341 9.532 1.00 91.38 100 ALA A C 1
ATOM 760 O O . ALA A 1 100 ? 5.490 -15.874 10.310 1.00 91.38 100 ALA A O 1
ATOM 761 N N . PRO A 1 101 ? 6.015 -1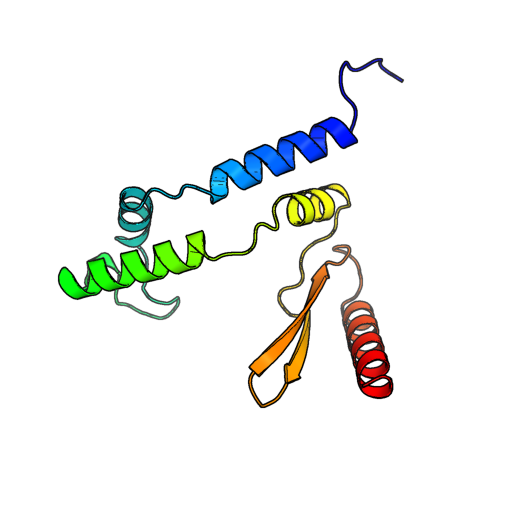4.179 8.912 1.00 93.25 101 PRO A N 1
ATOM 762 C CA . PRO A 1 101 ? 4.739 -13.497 9.076 1.00 93.25 101 PRO A CA 1
ATOM 763 C C . PRO A 1 101 ? 3.609 -14.353 8.491 1.00 93.25 101 PRO A C 1
ATOM 765 O O . PRO A 1 101 ? 3.660 -14.741 7.324 1.00 93.25 101 PRO A O 1
ATOM 768 N N . ILE A 1 102 ? 2.582 -14.634 9.293 1.00 94.69 102 ILE A N 1
ATOM 769 C CA . ILE A 1 102 ? 1.373 -15.361 8.862 1.00 94.69 102 ILE A CA 1
ATOM 770 C C . ILE A 1 102 ? 0.170 -14.435 8.675 1.00 94.69 102 ILE A C 1
ATOM 772 O O . ILE A 1 102 ? -0.759 -14.775 7.946 1.00 94.69 102 ILE A O 1
ATOM 776 N N . ALA A 1 103 ? 0.186 -13.261 9.307 1.00 93.62 103 ALA A N 1
ATOM 777 C CA . ALA A 1 103 ? -0.792 -12.205 9.087 1.00 93.62 103 ALA A CA 1
ATOM 778 C C . ALA A 1 103 ? -0.166 -10.830 9.347 1.00 93.62 103 ALA A C 1
ATOM 780 O O . ALA A 1 103 ? 0.774 -10.693 10.134 1.00 93.62 103 ALA A O 1
ATOM 781 N N . ARG A 1 104 ? -0.702 -9.802 8.688 1.00 94.81 104 ARG A N 1
ATOM 782 C CA . ARG A 1 104 ? -0.305 -8.409 8.892 1.00 94.81 104 ARG A CA 1
ATOM 783 C C . ARG A 1 104 ? -1.527 -7.503 8.868 1.00 94.81 104 ARG A C 1
ATOM 785 O O . ARG A 1 104 ? -2.405 -7.672 8.028 1.00 94.81 104 ARG A O 1
ATOM 792 N N . ILE A 1 105 ? -1.559 -6.542 9.781 1.00 95.06 105 ILE A N 1
ATOM 793 C CA . ILE A 1 105 ? -2.589 -5.511 9.873 1.00 95.06 105 ILE A CA 1
ATOM 794 C C . ILE A 1 105 ? -1.906 -4.172 9.625 1.00 95.06 105 ILE A C 1
ATOM 796 O O . ILE A 1 105 ? -1.012 -3.787 10.379 1.00 95.06 105 ILE A O 1
ATOM 800 N N . HIS A 1 106 ? -2.325 -3.485 8.567 1.00 95.19 106 HIS A N 1
ATOM 801 C CA . HIS A 1 106 ? -1.926 -2.112 8.275 1.00 95.19 106 HIS A CA 1
ATOM 802 C C . HIS A 1 106 ? -3.028 -1.152 8.713 1.00 95.19 106 HIS A C 1
ATOM 804 O O . HIS A 1 106 ? -4.212 -1.486 8.631 1.00 95.19 106 HIS A O 1
ATOM 810 N N . PHE A 1 107 ? -2.635 0.037 9.159 1.00 96.56 107 PHE A N 1
ATOM 811 C CA . PHE A 1 107 ? -3.562 1.050 9.647 1.00 96.56 107 PHE A CA 1
ATOM 812 C C . PHE A 1 107 ? -3.626 2.238 8.698 1.00 96.56 107 PHE A C 1
ATOM 814 O O . PHE A 1 107 ? -2.641 2.591 8.052 1.00 96.56 107 PHE A O 1
ATOM 821 N N . ALA A 1 108 ? -4.786 2.880 8.664 1.00 97.44 108 ALA A N 1
ATOM 822 C CA . ALA A 1 108 ? -4.980 4.187 8.066 1.00 97.44 108 ALA A CA 1
ATOM 823 C C . ALA A 1 108 ? -5.761 5.054 9.055 1.00 97.44 108 ALA A C 1
ATOM 825 O O . ALA A 1 108 ? -6.677 4.562 9.719 1.00 97.44 108 ALA A O 1
ATOM 826 N N . PHE A 1 109 ? -5.388 6.323 9.169 1.00 97.75 109 PHE A N 1
ATOM 827 C CA . PHE A 1 109 ? -5.937 7.238 10.165 1.00 97.75 109 PHE A CA 1
ATOM 828 C C . PHE A 1 109 ? -6.442 8.518 9.522 1.00 97.75 109 PHE A C 1
ATOM 830 O O . PHE A 1 109 ? -6.013 8.901 8.437 1.00 97.75 109 PHE A O 1
ATOM 837 N N . GLU A 1 110 ? -7.331 9.204 10.227 1.00 97.31 110 GLU A N 1
ATOM 838 C CA . GLU A 1 110 ? -7.661 10.586 9.905 1.00 97.31 110 GLU A CA 1
ATOM 839 C C . GLU A 1 110 ? -6.399 11.465 10.108 1.00 97.31 110 GLU A C 1
ATOM 841 O O . GLU A 1 110 ? -5.674 11.242 11.090 1.00 97.31 110 GLU A O 1
ATOM 846 N N . PRO A 1 111 ? -6.082 12.394 9.181 1.00 96.00 111 PRO A N 1
ATOM 847 C CA . PRO A 1 111 ? -4.842 13.176 9.197 1.00 96.00 111 PRO A CA 1
ATOM 848 C C . PRO A 1 111 ? -4.568 13.935 10.498 1.00 96.00 111 PRO A C 1
ATOM 850 O O . PRO A 1 111 ? -3.417 13.959 10.943 1.00 96.00 111 PRO A O 1
ATOM 853 N N . ASP A 1 112 ? -5.606 14.483 11.126 1.00 96.62 112 ASP A N 1
ATOM 854 C CA . ASP A 1 112 ? -5.509 15.302 12.336 1.00 96.62 112 ASP A CA 1
ATOM 855 C C . ASP A 1 112 ? -5.618 14.486 13.641 1.00 96.62 112 ASP A C 1
ATOM 857 O O . ASP A 1 112 ? -5.522 15.043 14.742 1.00 96.62 112 ASP A O 1
ATOM 861 N N . MET A 1 113 ? -5.770 13.158 13.558 1.00 97.56 113 MET A N 1
ATOM 862 C CA . MET A 1 113 ? -5.752 12.280 14.727 1.00 97.56 113 MET A CA 1
ATOM 863 C C . MET A 1 113 ? -4.389 12.367 15.440 1.00 97.56 113 MET A C 1
ATOM 865 O O . MET A 1 113 ? -3.369 12.062 14.821 1.00 97.56 113 MET A O 1
ATOM 869 N N . PRO A 1 114 ? -4.346 12.706 16.745 1.00 97.69 114 PRO A N 1
ATOM 870 C CA . PRO A 1 114 ? -3.087 12.815 17.477 1.00 97.69 114 PRO A CA 1
ATOM 871 C C . PRO A 1 114 ? -2.303 11.501 17.510 1.00 97.69 114 PRO A C 1
ATOM 873 O O . PRO A 1 114 ? -2.882 10.439 17.743 1.00 97.69 114 PRO A O 1
ATOM 876 N N . ASP A 1 115 ? -0.978 11.575 17.381 1.00 96.81 115 ASP A N 1
ATOM 877 C CA . ASP A 1 115 ? -0.118 10.384 17.345 1.00 96.81 115 ASP A CA 1
ATOM 878 C C . ASP A 1 115 ? -0.222 9.535 18.615 1.00 96.81 115 ASP A C 1
ATOM 880 O O . ASP A 1 115 ? -0.246 8.312 18.541 1.00 96.81 115 ASP A O 1
ATOM 884 N N . GLU A 1 116 ? -0.389 10.158 19.786 1.00 97.62 116 GLU A N 1
ATOM 885 C CA . GLU A 1 116 ? -0.621 9.426 21.038 1.00 97.62 116 GLU A CA 1
ATOM 886 C C . GLU A 1 116 ? -1.887 8.554 20.968 1.00 97.62 116 GLU A C 1
ATOM 888 O O . GLU A 1 116 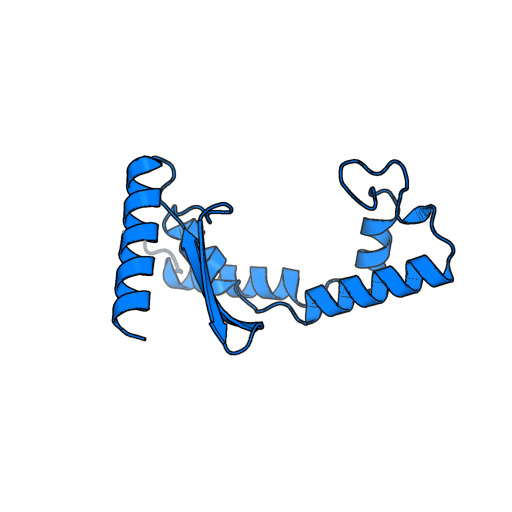? -1.902 7.430 21.464 1.00 97.62 116 GLU A O 1
ATOM 893 N N . MET A 1 117 ? -2.933 9.036 20.291 1.00 98.06 117 MET A N 1
ATOM 894 C CA . MET A 1 117 ? -4.170 8.284 20.095 1.00 98.06 117 MET A CA 1
ATOM 895 C C . MET A 1 117 ? -3.995 7.156 19.073 1.00 98.06 117 MET A C 1
ATOM 897 O O . MET A 1 117 ? -4.521 6.063 19.288 1.00 98.06 117 MET A O 1
ATOM 901 N N . ARG A 1 118 ? -3.237 7.394 17.993 1.00 98.06 118 ARG A N 1
ATOM 902 C CA . ARG A 1 118 ? -2.886 6.362 17.000 1.00 98.06 118 ARG A CA 1
ATOM 903 C C . ARG A 1 118 ? -2.094 5.230 17.655 1.00 98.06 118 ARG A C 1
ATOM 905 O O . ARG A 1 118 ? -2.496 4.072 17.548 1.00 98.06 118 ARG A O 1
ATOM 912 N N . ASN A 1 119 ? -1.053 5.579 18.411 1.00 97.88 119 ASN A N 1
ATOM 913 C CA . ASN A 1 119 ? -0.229 4.642 19.175 1.00 97.88 119 ASN A CA 1
ATOM 914 C C . ASN A 1 119 ? -1.081 3.827 20.150 1.00 97.88 119 ASN A C 1
ATOM 916 O O . ASN A 1 119 ? -1.063 2.599 20.101 1.00 97.88 119 ASN A O 1
ATOM 920 N N . ALA A 1 120 ? -1.896 4.494 20.974 1.00 97.69 120 ALA A N 1
ATOM 921 C CA . ALA A 1 120 ? -2.740 3.819 21.957 1.00 97.69 120 ALA A CA 1
ATOM 922 C C . ALA A 1 120 ? -3.739 2.840 21.312 1.00 97.69 120 ALA A C 1
ATOM 924 O O . ALA A 1 120 ? -3.976 1.759 21.856 1.00 97.69 120 ALA A O 1
ATOM 925 N N . LEU A 1 121 ? -4.312 3.181 20.149 1.00 97.94 121 LEU A N 1
ATOM 926 C CA . LEU A 1 121 ? -5.197 2.272 19.415 1.00 97.94 121 LEU A CA 1
ATOM 927 C C . LEU A 1 121 ? -4.447 1.028 18.923 1.00 97.94 121 LEU A C 1
ATOM 929 O O . LEU A 1 121 ? -4.940 -0.090 19.079 1.00 97.94 121 LEU A O 1
ATOM 933 N N . VAL A 1 122 ? -3.273 1.220 18.322 1.00 97.81 122 VAL A N 1
ATOM 934 C CA . VAL A 1 122 ? -2.468 0.138 17.738 1.00 97.81 122 VAL A CA 1
ATOM 935 C C . VAL A 1 122 ? -1.927 -0.783 18.826 1.00 97.81 122 VAL A C 1
ATOM 937 O O . VAL A 1 122 ? -2.060 -2.001 18.711 1.00 97.81 122 VAL A O 1
ATOM 940 N N . GLU A 1 123 ? -1.394 -0.223 19.910 1.00 96.81 123 GLU A N 1
ATOM 941 C CA . GLU A 1 123 ? -0.937 -0.977 21.080 1.00 96.81 123 GLU A CA 1
ATOM 942 C C . GLU A 1 123 ? -2.087 -1.748 21.734 1.00 96.81 123 GLU A C 1
ATOM 944 O O . GLU A 1 123 ? -1.946 -2.936 22.030 1.00 96.81 123 GLU A O 1
ATOM 949 N N . GLY A 1 124 ? -3.249 -1.109 21.903 1.00 97.62 124 GLY A N 1
ATOM 950 C CA . GLY A 1 124 ? -4.440 -1.750 22.457 1.00 97.62 124 GLY A CA 1
ATOM 951 C C . GLY A 1 124 ? -4.932 -2.922 21.606 1.00 97.62 124 GLY A C 1
ATOM 952 O O . GLY A 1 124 ? -5.237 -3.988 22.145 1.00 97.62 124 GLY A O 1
ATOM 953 N N . LEU A 1 125 ? -4.965 -2.763 20.278 1.00 97.12 125 LEU A N 1
ATOM 954 C CA . LEU A 1 125 ? -5.326 -3.852 19.367 1.00 97.12 125 LEU A CA 1
ATOM 955 C C . LEU A 1 125 ? -4.283 -4.977 19.388 1.00 97.12 125 LEU A C 1
ATOM 957 O O . LEU A 1 125 ? -4.655 -6.149 19.418 1.00 97.12 125 LEU A O 1
ATOM 961 N N . GLY A 1 126 ? -2.993 -4.634 19.413 1.00 95.69 126 GLY A N 1
ATOM 962 C CA . GLY A 1 126 ? -1.904 -5.604 19.534 1.00 95.69 126 GLY A CA 1
ATOM 963 C C . GLY A 1 126 ? -2.007 -6.433 20.813 1.00 95.69 126 GLY A C 1
ATOM 964 O O . GLY A 1 126 ? -1.907 -7.657 20.751 1.00 95.69 126 GLY A O 1
ATOM 965 N N . GLY A 1 127 ? -2.291 -5.787 21.947 1.00 95.56 127 GLY A N 1
ATOM 966 C CA . GLY A 1 127 ? -2.536 -6.465 23.220 1.00 95.56 127 GLY A CA 1
ATOM 967 C C . GLY A 1 127 ? -3.737 -7.411 23.160 1.00 95.56 127 GLY A C 1
ATOM 968 O O . GLY A 1 127 ? -3.621 -8.572 23.536 1.00 95.56 127 GLY A O 1
ATOM 969 N N . ALA A 1 128 ? -4.862 -6.960 22.598 1.00 96.31 128 ALA A N 1
ATOM 970 C CA . ALA A 1 128 ? -6.060 -7.792 22.469 1.00 96.31 128 ALA A CA 1
ATOM 971 C C . ALA A 1 128 ? -5.851 -9.029 21.575 1.00 96.31 128 ALA A C 1
ATOM 973 O O . ALA A 1 128 ? -6.404 -10.091 21.856 1.00 96.31 128 ALA A O 1
ATOM 974 N N . ILE A 1 129 ? -5.060 -8.907 20.504 1.00 94.12 129 ILE A N 1
ATOM 975 C CA . ILE A 1 129 ? -4.686 -10.043 19.649 1.00 94.12 129 ILE A CA 1
ATOM 976 C C . ILE A 1 129 ? -3.775 -11.006 20.415 1.00 94.12 129 ILE A C 1
ATOM 978 O O . ILE A 1 129 ? -3.996 -12.213 20.360 1.00 94.12 129 ILE A O 1
ATOM 982 N N . ALA A 1 130 ? -2.777 -10.483 21.133 1.00 90.12 130 ALA A N 1
ATOM 983 C CA . ALA A 1 130 ? -1.845 -11.295 21.911 1.00 90.12 130 ALA A CA 1
ATOM 984 C C . ALA A 1 130 ? -2.541 -12.077 23.036 1.00 90.12 130 ALA A C 1
ATOM 986 O O . ALA A 1 130 ? -2.172 -13.215 23.291 1.00 90.12 130 ALA A O 1
ATOM 987 N N . ASP A 1 131 ? -3.566 -11.502 23.667 1.00 93.25 131 ASP A N 1
ATOM 988 C CA . ASP A 1 131 ? -4.356 -12.184 24.698 1.00 93.25 131 ASP A CA 1
ATOM 989 C C . ASP A 1 131 ? -5.240 -13.315 24.134 1.00 93.25 131 ASP A C 1
ATOM 991 O O . ASP A 1 131 ? -5.667 -14.202 24.879 1.00 93.25 131 ASP A O 1
ATOM 995 N N . ALA A 1 132 ? -5.559 -13.275 22.837 1.00 89.44 132 ALA A N 1
ATOM 996 C CA . ALA A 1 132 ? -6.469 -14.215 22.183 1.00 89.44 132 ALA A CA 1
ATOM 997 C C . ALA A 1 132 ? -5.772 -15.400 21.484 1.00 89.44 132 ALA A C 1
ATOM 999 O O . ALA A 1 132 ? -6.454 -16.378 21.157 1.00 89.44 132 ALA A O 1
ATOM 1000 N N . LEU A 1 133 ? -4.464 -15.304 21.225 1.00 83.62 133 LEU A N 1
ATOM 1001 C CA . LEU A 1 133 ? -3.637 -16.322 20.556 1.00 83.62 133 LEU A CA 1
ATOM 1002 C C . LEU A 1 133 ? -2.833 -17.152 21.565 1.00 83.62 133 LEU A C 1
ATOM 1004 O O . LEU A 1 133 ? -2.701 -18.373 21.318 1.00 83.62 133 LEU A O 1
#

Sequence (133 aa):
MTDLPYTDEGLRAEAARQHRTLTEDPDFVGVGEQMVDEAIAPDCVQMWGDLPEDDYDTAQRKIHDLINGAADVSEWAVNLGADGLQPSNEHAITIDGNGAPIARIHFAFEPDMPDEMRNALVEGLGGAIADAL

Foldseek 3Di:
DPPDVDDPVRVLVVQLVVQCVVQQPPDLVNLLVVQQQDAPDPPHPDGLVNDDPVVSSVVSVVVVVVSNPDDSCSSVVSVCVVVQWAWDPVAKDFDDDPRHTPDMDTDTGRPPPDPVNVVCVRVVVNVVVVVVD

pLDDT: mean 90.99, std 7.86, range [49.03, 98.06]

Organism: NCBI:txid2706086

Secondary structure (DSSP, 8-state):
----SS-HHHHHHHHHHHHHHHHH---HHHHHHHHTTSBSSTT-S-BGGGS-HHHHHHHHHHHHHHHHTS---HHHHHHHHHTT-EEEEEEEEEEEETTEEEEEEEEEE-TTS-HHHHHHHHHHHHHHHHHH-

Radius of gyration: 20.12 Å; chains: 1; bounding box: 57×37×46 Å